Protein AF-A0A9D2JJC4-F1 (afdb_monomer)

pLDDT: mean 79.48, std 13.95, range [42.47, 94.31]

Mean predicted aligned error: 10.28 Å

Structure (mmCIF, N/CA/C/O backbone):
data_AF-A0A9D2JJC4-F1
#
_entry.id   AF-A0A9D2JJC4-F1
#
loop_
_atom_site.group_PDB
_atom_site.id
_atom_site.type_symbol
_atom_site.label_atom_id
_atom_site.label_alt_id
_atom_site.label_comp_id
_atom_site.label_asym_id
_atom_site.label_entity_id
_atom_site.label_seq_id
_atom_site.pdbx_PDB_ins_code
_atom_site.Cartn_x
_atom_site.Cartn_y
_atom_site.Cartn_z
_atom_site.occupancy
_atom_site.B_iso_or_equiv
_atom_site.auth_seq_id
_atom_site.auth_comp_id
_atom_site.auth_asym_id
_atom_site.auth_atom_id
_atom_site.pdbx_PDB_model_num
ATOM 1 N N . MET A 1 1 ? -24.556 28.261 25.057 1.00 42.47 1 MET A N 1
ATOM 2 C CA . MET A 1 1 ? -23.508 27.972 24.054 1.00 42.47 1 MET A CA 1
ATOM 3 C C . MET A 1 1 ? -23.096 26.521 24.269 1.00 42.47 1 MET A C 1
ATOM 5 O O . MET A 1 1 ? -22.475 26.232 25.282 1.00 42.47 1 MET A O 1
ATOM 9 N N . GLU A 1 2 ? -23.551 25.594 23.426 1.00 57.44 2 GLU A N 1
ATOM 10 C CA . GLU A 1 2 ? -23.227 24.166 23.570 1.00 57.44 2 GLU A CA 1
ATOM 11 C C . GLU A 1 2 ? -21.922 23.850 22.833 1.00 57.44 2 GLU A C 1
ATOM 13 O O . GLU A 1 2 ? -21.792 24.117 21.639 1.00 57.44 2 GLU A O 1
ATOM 18 N N . VAL A 1 3 ? -20.938 23.293 23.541 1.00 66.69 3 VAL A N 1
ATOM 19 C CA . VAL A 1 3 ? -19.674 22.854 22.939 1.00 66.69 3 VAL A CA 1
ATOM 20 C C . VAL A 1 3 ? -19.825 21.396 22.511 1.00 66.69 3 VAL A C 1
ATOM 22 O O . VAL A 1 3 ? -19.791 20.483 23.334 1.00 66.69 3 VAL A O 1
ATOM 25 N N . LEU A 1 4 ? -19.973 21.162 21.206 1.00 65.00 4 LEU A N 1
ATOM 26 C CA . LEU A 1 4 ? -19.903 19.827 20.608 1.00 65.00 4 LEU A CA 1
ATOM 27 C C . LEU A 1 4 ? -18.473 19.274 20.736 1.00 65.00 4 LEU A C 1
ATOM 29 O O . LEU A 1 4 ? -17.612 19.528 19.893 1.00 65.00 4 LEU A O 1
ATOM 33 N N . THR A 1 5 ? -18.204 18.482 21.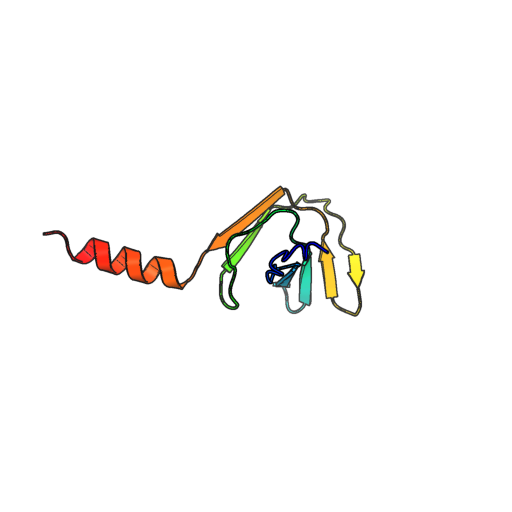774 1.00 67.19 5 THR A N 1
ATOM 34 C CA . THR A 1 5 ? -16.906 17.818 21.976 1.00 67.19 5 THR A CA 1
ATOM 35 C C . THR A 1 5 ? -16.778 16.576 21.084 1.00 67.19 5 THR A C 1
ATOM 37 O O . THR A 1 5 ? -16.848 15.426 21.523 1.00 67.19 5 THR A O 1
ATOM 40 N N . LYS A 1 6 ? -16.580 16.771 19.774 1.00 70.31 6 LYS A N 1
ATOM 41 C CA . LYS A 1 6 ? -16.237 15.650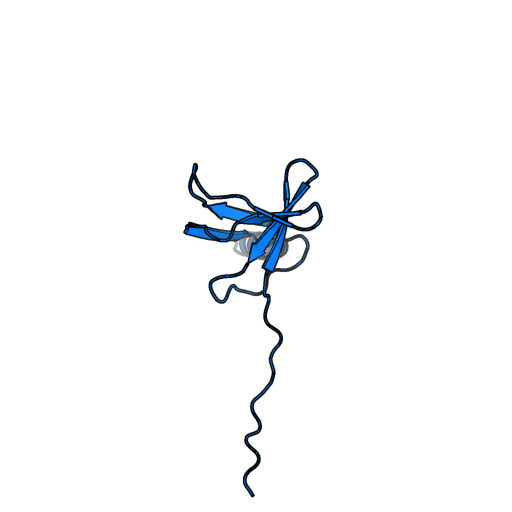 18.883 1.00 70.31 6 LYS A CA 1
ATOM 42 C C . LYS A 1 6 ? -14.811 15.172 19.177 1.00 70.31 6 LYS A C 1
ATOM 44 O O . LYS A 1 6 ? -13.845 15.903 18.988 1.00 70.31 6 LYS A O 1
ATOM 49 N N . ARG A 1 7 ? -14.664 13.915 19.613 1.00 72.31 7 ARG A N 1
ATOM 50 C CA . ARG A 1 7 ? -13.354 13.270 19.820 1.00 72.31 7 ARG A CA 1
ATOM 51 C C . ARG A 1 7 ? -12.595 13.145 18.493 1.00 72.31 7 ARG A C 1
ATOM 53 O O . ARG A 1 7 ? -13.010 12.383 17.620 1.00 72.31 7 ARG A O 1
ATOM 60 N N . VAL A 1 8 ? -11.450 13.816 18.375 1.00 74.88 8 VAL A N 1
ATOM 61 C CA . VAL A 1 8 ? -10.483 13.594 17.289 1.00 74.88 8 VAL A CA 1
ATOM 62 C C . VAL A 1 8 ? -9.752 12.275 17.555 1.00 74.88 8 VAL A C 1
ATOM 64 O O . VAL A 1 8 ? -9.198 12.073 18.632 1.00 74.88 8 VAL A O 1
ATOM 67 N N . ARG A 1 9 ? -9.776 11.345 16.594 1.00 69.31 9 ARG A N 1
ATOM 68 C CA . ARG A 1 9 ? -9.082 10.049 16.694 1.00 69.31 9 ARG A CA 1
ATOM 69 C C . ARG A 1 9 ? -8.088 9.900 15.546 1.00 69.31 9 ARG A C 1
ATOM 71 O O . ARG A 1 9 ? -8.432 10.182 14.399 1.00 69.31 9 ARG A O 1
ATOM 78 N N . LYS A 1 10 ? -6.880 9.412 15.841 1.00 74.12 10 LYS A N 1
ATOM 79 C CA . LYS A 1 10 ? -5.867 9.074 14.828 1.00 74.12 10 LYS A CA 1
ATOM 80 C C . LYS A 1 10 ? -6.400 7.943 13.933 1.00 74.12 10 LYS A C 1
ATOM 82 O O . LYS A 1 10 ? -6.955 6.966 14.435 1.00 74.12 10 LYS A O 1
ATOM 87 N N . LYS A 1 11 ? -6.258 8.084 12.611 1.00 78.81 11 LYS A N 1
ATOM 88 C CA . LYS A 1 11 ? -6.658 7.080 11.610 1.00 78.81 11 LYS A CA 1
ATOM 89 C C . LYS A 1 11 ? -5.500 6.853 10.644 1.00 78.81 11 LYS A C 1
ATOM 91 O O . LYS A 1 11 ? -4.916 7.822 10.168 1.00 78.81 11 LYS 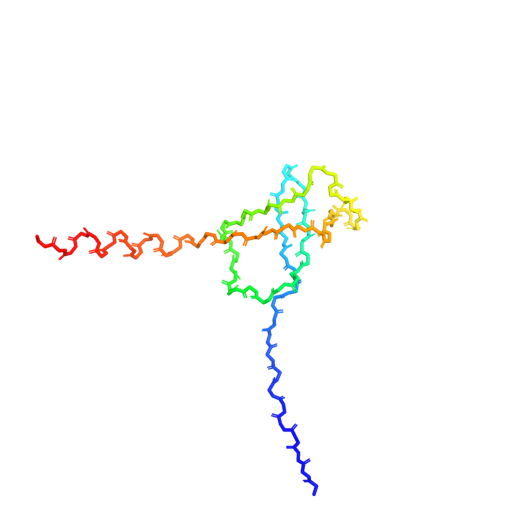A O 1
ATOM 96 N N . ILE A 1 12 ? -5.214 5.591 10.331 1.00 82.81 12 ILE A N 1
ATOM 97 C CA . ILE A 1 12 ? -4.265 5.220 9.275 1.00 82.81 12 ILE A CA 1
ATOM 98 C C . ILE A 1 12 ? -4.830 5.684 7.924 1.00 82.81 12 ILE A C 1
ATOM 100 O O . ILE A 1 12 ? -6.001 5.443 7.618 1.00 82.81 12 ILE A O 1
ATOM 104 N N . LYS A 1 13 ? -4.013 6.401 7.148 1.00 86.88 13 LYS A N 1
ATOM 105 C CA . LYS A 1 13 ? -4.401 6.990 5.855 1.00 86.88 13 LYS A CA 1
ATOM 106 C C . LYS A 1 13 ? -3.864 6.205 4.665 1.00 86.88 13 LYS A C 1
ATOM 108 O O . LYS A 1 13 ? -4.566 6.080 3.668 1.00 86.88 13 LYS A O 1
ATOM 113 N N . SER A 1 14 ? -2.663 5.661 4.787 1.00 89.38 14 SER A N 1
ATOM 114 C CA . SER A 1 14 ? -2.006 4.861 3.761 1.00 89.38 14 SER A CA 1
ATOM 115 C C . SER A 1 14 ? -1.038 3.880 4.408 1.00 89.38 14 SER A C 1
ATOM 117 O O . SER A 1 14 ? -0.564 4.132 5.516 1.00 89.38 14 SER A O 1
ATOM 119 N N . ILE A 1 15 ? -0.748 2.794 3.703 1.00 89.50 15 ILE A N 1
ATOM 120 C CA . ILE A 1 15 ? 0.354 1.876 4.003 1.00 89.50 15 ILE A CA 1
ATOM 121 C C . ILE A 1 15 ? 1.452 2.137 2.976 1.00 89.50 15 ILE A C 1
ATOM 123 O O . ILE A 1 15 ? 1.145 2.439 1.823 1.00 89.50 15 ILE A O 1
ATOM 127 N N . ILE A 1 16 ? 2.709 2.033 3.397 1.00 91.25 16 ILE A N 1
ATOM 128 C CA . ILE A 1 16 ? 3.862 2.016 2.499 1.00 91.25 16 ILE A CA 1
ATOM 129 C C . ILE A 1 16 ? 4.443 0.607 2.561 1.00 91.25 16 ILE A C 1
ATOM 131 O O . ILE A 1 16 ? 4.717 0.098 3.645 1.00 91.25 16 ILE A O 1
ATOM 135 N N . LEU A 1 17 ? 4.571 -0.023 1.401 1.00 89.38 17 LEU A N 1
ATOM 136 C CA . LEU A 1 17 ? 5.168 -1.335 1.214 1.00 89.38 17 LEU A CA 1
ATOM 137 C C . LEU A 1 17 ? 6.486 -1.163 0.475 1.00 89.38 17 LEU A C 1
ATOM 139 O O . LEU A 1 17 ? 6.570 -0.356 -0.447 1.00 89.38 17 LEU A O 1
ATOM 143 N N . MET A 1 18 ? 7.492 -1.942 0.850 1.00 89.44 18 MET A N 1
ATOM 144 C CA . MET A 1 18 ? 8.713 -2.052 0.065 1.00 89.44 18 MET A CA 1
ATOM 145 C C . MET A 1 18 ? 8.583 -3.263 -0.854 1.00 89.44 18 MET A C 1
ATOM 147 O O . MET A 1 18 ? 8.418 -4.384 -0.375 1.00 89.44 18 MET A O 1
ATOM 151 N N . VAL A 1 19 ? 8.625 -3.032 -2.162 1.00 83.56 19 VAL A N 1
ATOM 152 C CA . VAL A 1 19 ? 8.521 -4.070 -3.195 1.00 83.56 19 VAL A CA 1
ATOM 153 C C . VAL A 1 19 ? 9.665 -3.851 -4.173 1.00 83.56 19 VAL A C 1
ATOM 155 O O . VAL A 1 19 ? 9.816 -2.752 -4.699 1.00 83.56 19 VAL A O 1
ATOM 158 N N . ASP A 1 20 ? 10.511 -4.863 -4.361 1.00 86.31 20 ASP A N 1
ATOM 159 C CA . ASP A 1 20 ? 11.673 -4.816 -5.262 1.00 86.31 20 ASP A CA 1
ATOM 160 C C . ASP A 1 20 ? 12.572 -3.577 -5.063 1.00 86.31 20 ASP A C 1
ATOM 162 O O . ASP A 1 20 ? 13.052 -2.957 -6.012 1.00 86.31 20 ASP A O 1
ATOM 166 N N . GLY A 1 21 ? 12.770 -3.174 -3.802 1.00 86.75 21 GLY A N 1
ATOM 167 C CA . GLY A 1 21 ? 13.588 -2.010 -3.434 1.00 86.75 21 GLY A CA 1
ATOM 168 C C . GLY A 1 21 ? 12.931 -0.647 -3.684 1.00 86.75 21 GLY A C 1
ATOM 169 O O . GLY A 1 21 ? 13.576 0.383 -3.499 1.00 86.75 21 GLY A O 1
ATOM 170 N N . LYS A 1 22 ? 11.655 -0.620 -4.079 1.00 88.50 22 LYS A N 1
ATOM 171 C CA . LYS A 1 22 ? 10.867 0.595 -4.312 1.00 88.50 22 LYS A CA 1
ATOM 172 C C . LYS A 1 22 ? 9.745 0.721 -3.288 1.00 88.50 22 LYS A C 1
ATOM 174 O O . LYS A 1 22 ? 9.183 -0.271 -2.825 1.00 88.50 22 LYS A O 1
ATOM 179 N N . ASN A 1 23 ? 9.397 1.960 -2.956 1.00 92.31 23 ASN A N 1
ATOM 180 C CA . ASN A 1 23 ? 8.281 2.249 -2.063 1.00 92.31 23 ASN A CA 1
ATOM 181 C C . ASN A 1 23 ? 6.972 2.288 -2.854 1.00 92.31 23 ASN A C 1
ATOM 183 O O . ASN A 1 23 ? 6.846 3.031 -3.825 1.00 92.31 23 ASN A O 1
ATOM 187 N N . LEU A 1 24 ? 5.987 1.521 -2.400 1.00 91.75 24 LEU A N 1
ATOM 188 C CA . LEU A 1 24 ? 4.629 1.489 -2.920 1.00 91.75 24 LEU A CA 1
ATOM 189 C C . LEU A 1 24 ? 3.657 1.964 -1.839 1.00 91.75 24 LEU A C 1
ATOM 191 O O . LEU A 1 24 ? 3.491 1.335 -0.796 1.00 91.75 24 LEU A O 1
ATOM 195 N N . LYS A 1 25 ? 2.974 3.070 -2.098 1.00 93.25 25 LYS A N 1
ATOM 196 C CA . LYS A 1 25 ? 1.979 3.675 -1.223 1.00 93.25 25 LYS A CA 1
ATOM 197 C C . LYS A 1 25 ? 0.575 3.248 -1.639 1.00 93.25 25 LYS A C 1
ATOM 199 O O . LYS A 1 25 ? 0.146 3.422 -2.777 1.00 93.25 25 LYS A O 1
ATOM 204 N N . LEU A 1 26 ? -0.170 2.741 -0.665 1.00 91.88 26 LEU A N 1
ATOM 205 C CA . LEU A 1 26 ? -1.543 2.274 -0.815 1.00 91.88 26 LEU A CA 1
ATOM 206 C C . LEU A 1 26 ? -2.461 3.070 0.111 1.00 91.88 26 LEU A C 1
ATOM 208 O O . LEU A 1 26 ? -2.423 2.879 1.333 1.00 91.88 26 LEU A O 1
ATOM 212 N N . PRO A 1 27 ? -3.287 3.980 -0.428 1.00 90.38 27 PRO A N 1
ATOM 213 C CA . PRO A 1 27 ? -4.301 4.673 0.348 1.00 90.38 27 PRO A CA 1
ATOM 214 C C . PRO A 1 27 ? -5.320 3.687 0.920 1.00 90.38 27 PRO A C 1
ATOM 216 O O . PRO A 1 27 ? -5.874 2.845 0.219 1.00 90.38 27 PRO A O 1
ATOM 219 N N . ILE A 1 28 ? -5.614 3.821 2.207 1.00 86.88 28 ILE A N 1
ATOM 220 C CA . ILE A 1 28 ? -6.577 2.965 2.887 1.00 86.88 28 ILE A CA 1
ATOM 221 C C . ILE A 1 28 ? -8.003 3.379 2.508 1.00 86.88 28 ILE A C 1
ATOM 223 O O . ILE A 1 28 ? -8.501 4.414 2.963 1.00 86.88 28 ILE A O 1
ATOM 227 N N . GLN A 1 29 ? -8.687 2.543 1.721 1.00 80.12 29 GLN A N 1
ATOM 228 C CA . GLN A 1 29 ? -10.060 2.817 1.280 1.00 80.12 29 GLN A CA 1
ATOM 229 C C . GLN A 1 29 ? -11.104 2.587 2.388 1.00 80.12 29 GLN A C 1
ATOM 231 O O . GLN A 1 29 ? -12.051 3.359 2.541 1.00 80.12 29 GLN A O 1
ATOM 236 N N . LYS A 1 30 ? -10.932 1.539 3.205 1.00 75.31 30 LYS A N 1
ATOM 237 C CA . LYS A 1 30 ? -11.859 1.155 4.289 1.00 75.31 30 LYS A CA 1
ATOM 238 C C . LYS A 1 30 ? -11.161 1.166 5.639 1.00 75.31 30 LYS A C 1
ATOM 240 O O . LYS A 1 30 ? -9.945 1.105 5.720 1.00 75.31 30 LYS A O 1
ATOM 245 N N . ARG A 1 31 ? -11.915 1.266 6.735 1.00 70.38 31 ARG A N 1
ATOM 246 C CA . ARG A 1 31 ? -11.330 1.238 8.083 1.00 70.38 31 ARG A CA 1
ATOM 247 C C . ARG A 1 31 ? -10.709 -0.140 8.340 1.00 70.38 31 ARG A C 1
ATOM 249 O O . ARG A 1 31 ? -11.431 -1.085 8.623 1.00 70.38 31 ARG A O 1
ATOM 256 N N . VAL A 1 32 ? -9.390 -0.239 8.228 1.00 71.56 32 VAL A N 1
ATOM 257 C CA . VAL A 1 32 ? -8.631 -1.439 8.601 1.00 71.56 32 VAL A CA 1
ATOM 258 C C . VAL A 1 32 ? -8.385 -1.467 10.104 1.00 71.56 32 VAL A C 1
ATOM 260 O O . VAL A 1 32 ? -8.356 -0.418 10.760 1.00 71.56 32 VAL A O 1
ATOM 263 N N . GLN A 1 33 ? -8.230 -2.680 10.643 1.00 68.19 33 GLN A N 1
ATOM 264 C CA . GLN A 1 33 ? -7.692 -2.883 11.988 1.00 68.19 33 GLN A CA 1
ATOM 265 C C . GLN A 1 33 ? -6.312 -2.224 12.109 1.00 68.19 33 GLN A C 1
ATOM 267 O O . GLN A 1 33 ? -5.678 -1.898 11.109 1.00 68.19 33 GLN A O 1
ATOM 272 N N . THR A 1 34 ? -5.860 -1.991 13.338 1.00 75.00 34 THR A N 1
ATOM 273 C CA . THR A 1 34 ? -4.545 -1.404 13.606 1.00 75.00 34 THR A CA 1
ATOM 274 C C . THR A 1 34 ? -3.449 -2.254 12.960 1.00 75.00 34 THR A C 1
ATOM 276 O O . THR A 1 34 ? -3.189 -3.356 13.430 1.00 75.00 34 THR A O 1
ATOM 279 N N . ILE A 1 35 ? -2.842 -1.725 11.897 1.00 81.31 35 ILE A N 1
ATOM 280 C CA . ILE A 1 35 ? -1.627 -2.245 11.261 1.00 81.31 35 ILE A CA 1
ATOM 281 C C . ILE A 1 35 ? -0.447 -1.588 11.964 1.00 81.31 35 ILE A C 1
ATOM 283 O O . ILE A 1 35 ? -0.490 -0.380 12.237 1.00 81.31 35 ILE A O 1
ATOM 287 N N . LYS A 1 36 ? 0.578 -2.370 12.274 1.00 83.00 36 LYS A N 1
ATOM 288 C CA . LYS A 1 36 ? 1.840 -1.894 12.833 1.00 83.00 36 LYS A CA 1
ATOM 289 C C . LYS A 1 36 ? 2.974 -2.147 11.847 1.00 83.00 36 LYS A C 1
ATOM 291 O O . LYS A 1 36 ? 2.886 -3.007 10.977 1.00 83.00 36 LYS A O 1
ATOM 296 N N . GLU A 1 37 ? 4.038 -1.368 11.984 1.00 83.88 37 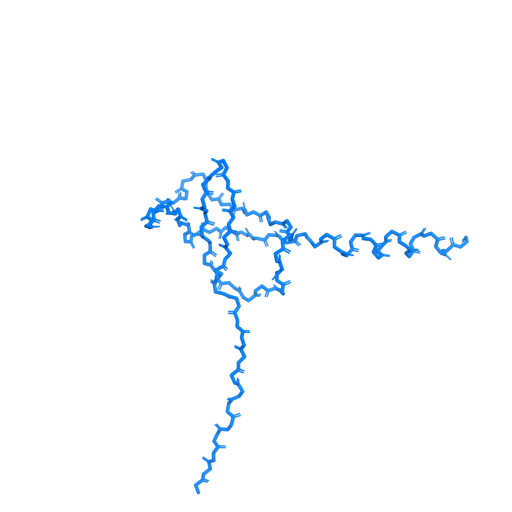GLU A N 1
ATOM 297 C CA . GLU A 1 37 ? 5.289 -1.644 11.281 1.00 83.88 37 GLU A CA 1
ATOM 298 C C . GLU A 1 37 ? 5.779 -3.048 11.656 1.00 83.88 37 GLU A C 1
ATOM 300 O O . GLU A 1 37 ? 5.714 -3.436 12.824 1.00 83.88 37 GLU A O 1
ATOM 305 N N . GLY A 1 38 ? 6.211 -3.812 10.653 1.00 84.56 38 GLY A N 1
ATOM 306 C CA . GLY A 1 38 ? 6.565 -5.226 10.796 1.00 84.56 38 GLY A CA 1
ATOM 307 C C . GLY A 1 38 ? 5.424 -6.207 10.509 1.00 84.56 38 GLY A C 1
ATOM 308 O O . GLY A 1 38 ? 5.706 -7.371 10.260 1.00 84.56 38 GLY A O 1
ATOM 309 N N . ASP A 1 39 ? 4.158 -5.771 10.468 1.00 86.12 39 ASP A N 1
ATOM 310 C CA . ASP A 1 39 ? 3.070 -6.654 10.030 1.00 86.12 39 ASP A CA 1
ATOM 311 C C . ASP A 1 39 ? 3.211 -6.984 8.535 1.00 86.12 39 ASP A C 1
ATOM 313 O O . ASP A 1 39 ? 3.502 -6.118 7.704 1.00 86.12 39 ASP A O 1
ATOM 317 N N . THR A 1 40 ? 2.927 -8.235 8.173 1.00 87.25 40 THR A N 1
ATOM 318 C CA . THR A 1 40 ? 2.908 -8.655 6.769 1.00 87.25 40 THR A CA 1
ATOM 319 C C . THR A 1 40 ? 1.569 -8.286 6.143 1.00 87.25 40 THR A C 1
ATOM 321 O O . THR A 1 40 ? 0.506 -8.664 6.641 1.00 87.25 40 THR A O 1
ATOM 324 N N . VAL A 1 41 ? 1.601 -7.578 5.015 1.00 86.62 41 VAL A N 1
ATOM 325 C CA . VAL A 1 41 ? 0.399 -7.152 4.289 1.00 86.62 41 VAL A CA 1
ATOM 326 C C . VAL A 1 41 ? 0.366 -7.815 2.916 1.00 86.62 41 VAL A C 1
ATOM 328 O O . VAL A 1 41 ? 1.316 -7.707 2.149 1.00 86.62 41 VAL A O 1
ATOM 331 N N . THR A 1 42 ? -0.744 -8.476 2.591 1.00 89.62 42 THR A N 1
ATOM 332 C CA . THR A 1 42 ? -1.013 -9.028 1.255 1.00 89.62 42 THR A CA 1
ATOM 333 C C . THR A 1 42 ? -2.100 -8.204 0.580 1.00 89.62 42 THR A C 1
ATOM 335 O O . THR A 1 42 ? -3.162 -7.966 1.159 1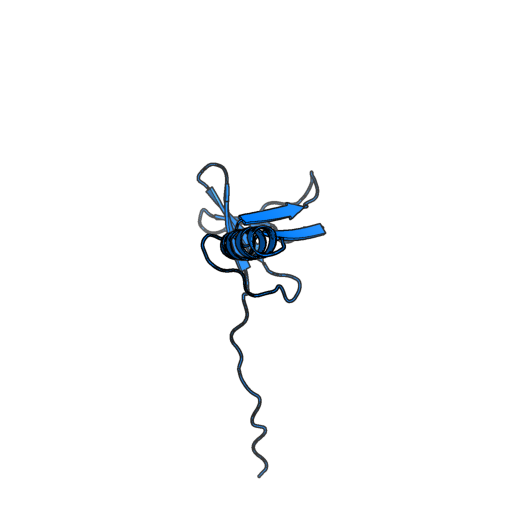.00 89.62 42 THR A O 1
ATOM 338 N N . VAL A 1 43 ? -1.834 -7.746 -0.641 1.00 89.69 43 VAL A N 1
ATOM 339 C CA . VAL A 1 43 ? -2.724 -6.851 -1.388 1.00 89.69 43 VAL A CA 1
ATOM 340 C C . VAL A 1 43 ? -3.154 -7.544 -2.666 1.00 89.69 43 VAL A C 1
ATOM 342 O O . VAL A 1 43 ? -2.322 -7.944 -3.473 1.00 89.69 43 VAL A O 1
ATOM 345 N N . TYR A 1 44 ? -4.464 -7.662 -2.849 1.00 91.69 44 TYR A N 1
ATOM 346 C CA . TYR A 1 44 ? -5.062 -8.265 -4.032 1.00 91.69 44 TYR A CA 1
ATOM 347 C C . TYR A 1 44 ? -5.500 -7.142 -4.963 1.00 91.69 44 TYR A C 1
ATOM 349 O O . TYR A 1 44 ? -6.389 -6.363 -4.616 1.00 91.69 44 TYR A O 1
ATOM 357 N N . LEU A 1 45 ? -4.874 -7.039 -6.129 1.00 92.56 45 LEU A N 1
ATOM 358 C CA . LEU A 1 45 ? -5.085 -5.972 -7.108 1.00 92.56 45 LEU A CA 1
ATOM 359 C C . LEU A 1 45 ? -5.309 -6.550 -8.510 1.00 92.56 45 LEU A C 1
ATOM 361 O O . LEU A 1 45 ? -5.052 -7.725 -8.749 1.00 92.56 45 LEU A O 1
ATOM 365 N N . SER A 1 46 ? -5.846 -5.730 -9.413 1.00 94.31 46 SER A N 1
ATOM 366 C CA . SER A 1 46 ? -6.029 -6.103 -10.821 1.00 94.31 46 SER A CA 1
ATOM 367 C C . SER A 1 46 ? -4.683 -6.163 -11.531 1.00 94.31 46 SER A C 1
ATOM 369 O O . SER A 1 46 ? -3.850 -5.292 -11.304 1.00 94.31 46 SER A O 1
ATOM 371 N N . GLU A 1 47 ? -4.502 -7.099 -12.461 1.00 92.12 47 GLU A N 1
ATOM 372 C CA . GLU A 1 47 ? -3.323 -7.131 -13.342 1.00 92.12 47 GLU A CA 1
ATOM 373 C C . GLU A 1 47 ? -3.119 -5.803 -14.087 1.00 92.12 47 GLU A C 1
ATOM 375 O O . GLU A 1 47 ? -1.994 -5.368 -14.300 1.00 92.12 47 GLU A O 1
ATOM 380 N N . ASN A 1 48 ? -4.222 -5.120 -14.406 1.00 93.31 48 ASN A N 1
ATOM 381 C CA . ASN A 1 48 ? -4.230 -3.832 -15.096 1.00 93.31 48 ASN A CA 1
ATOM 382 C C . ASN A 1 48 ? -4.434 -2.651 -14.130 1.00 93.31 48 ASN A C 1
ATOM 384 O O . ASN A 1 48 ? -4.952 -1.605 -14.528 1.00 93.31 48 ASN A O 1
ATOM 388 N N . ALA A 1 49 ? -4.120 -2.817 -12.840 1.00 92.12 49 ALA A N 1
ATOM 389 C CA . ALA A 1 49 ? -4.232 -1.730 -11.875 1.00 92.12 49 ALA A CA 1
ATOM 390 C C . ALA A 1 49 ? -3.272 -0.589 -12.264 1.00 92.12 49 ALA A C 1
ATOM 392 O O . ALA A 1 49 ? -2.072 -0.829 -12.412 1.00 92.12 49 ALA A O 1
ATOM 393 N N . PRO A 1 50 ? -3.764 0.653 -12.422 1.00 93.62 50 PRO A N 1
ATOM 394 C CA . PRO A 1 50 ? -2.902 1.766 -12.777 1.00 93.62 50 PRO A CA 1
ATOM 395 C C . PRO A 1 50 ? -1.951 2.082 -11.621 1.00 93.62 50 PRO A C 1
ATOM 397 O O . PRO A 1 50 ? -2.371 2.224 -10.467 1.00 93.62 50 PRO A O 1
ATOM 400 N N . VAL A 1 51 ? -0.673 2.218 -11.962 1.00 93.31 51 VAL A N 1
ATOM 401 C CA . VAL A 1 51 ? 0.394 2.616 -11.046 1.00 93.31 51 VAL A CA 1
ATOM 402 C C . VAL A 1 51 ? 0.815 4.034 -11.401 1.00 93.31 51 VAL A C 1
ATOM 404 O O . VAL A 1 51 ? 1.123 4.327 -12.555 1.00 93.31 51 VAL A O 1
ATOM 407 N N . TYR A 1 52 ? 0.822 4.909 -10.406 1.00 94.06 52 TYR A N 1
ATOM 408 C CA . TYR A 1 52 ? 1.242 6.299 -10.543 1.00 94.06 52 TYR A CA 1
ATOM 409 C C . TYR A 1 52 ? 2.589 6.488 -9.857 1.00 94.06 52 TYR A C 1
ATOM 411 O O . TYR A 1 52 ? 2.867 5.816 -8.867 1.00 94.06 52 TYR A O 1
ATOM 419 N N . GLU A 1 53 ? 3.410 7.401 -10.356 1.00 92.25 53 GLU A N 1
ATOM 420 C CA . GLU A 1 53 ? 4.657 7.804 -9.707 1.00 92.25 53 GLU A CA 1
ATOM 421 C C . GLU A 1 53 ? 4.453 9.151 -9.003 1.00 92.25 53 GLU A C 1
ATOM 423 O O . GLU A 1 53 ? 3.840 10.062 -9.561 1.00 92.25 53 GLU A O 1
ATOM 428 N N . ASP A 1 54 ? 4.932 9.256 -7.767 1.00 87.69 54 ASP A N 1
ATOM 429 C CA . ASP A 1 54 ? 4.851 10.435 -6.907 1.00 87.69 54 ASP A CA 1
ATOM 430 C C . ASP A 1 54 ? 6.130 10.507 -6.066 1.00 87.69 54 ASP A C 1
ATOM 432 O O . ASP A 1 54 ? 6.346 9.671 -5.187 1.00 87.69 54 ASP A O 1
ATOM 436 N N . ASP A 1 55 ? 6.995 11.478 -6.368 1.00 87.19 55 ASP A N 1
ATOM 437 C CA . ASP A 1 55 ? 8.222 11.770 -5.608 1.00 87.19 55 ASP A CA 1
ATOM 438 C C . ASP A 1 55 ? 9.109 10.528 -5.349 1.00 87.19 55 ASP A C 1
ATOM 440 O O . ASP A 1 55 ? 9.491 10.209 -4.222 1.00 87.19 55 ASP A O 1
ATOM 444 N N . GLY A 1 56 ? 9.371 9.743 -6.403 1.00 85.00 56 GLY A N 1
ATOM 445 C CA . GLY A 1 56 ? 10.183 8.519 -6.329 1.00 85.00 56 GLY A CA 1
ATOM 446 C C . GLY A 1 56 ? 9.503 7.328 -5.639 1.00 85.00 56 GLY A C 1
ATOM 447 O O . GLY A 1 56 ? 10.117 6.271 -5.477 1.00 85.00 56 GLY A O 1
ATOM 448 N N . SER A 1 57 ? 8.235 7.473 -5.250 1.00 88.12 57 SER A N 1
ATOM 449 C CA . SER A 1 57 ? 7.379 6.392 -4.764 1.00 88.12 57 SER A CA 1
ATOM 450 C C . SER A 1 57 ? 6.298 6.061 -5.786 1.00 88.12 57 SER A C 1
ATOM 452 O O . SER A 1 57 ? 5.859 6.905 -6.560 1.00 88.12 57 SER A O 1
ATOM 454 N N . TYR A 1 58 ? 5.821 4.824 -5.763 1.00 93.31 58 TYR A N 1
ATOM 455 C CA . TYR A 1 58 ? 4.681 4.405 -6.567 1.00 93.31 58 TYR A CA 1
ATOM 456 C C . TYR A 1 58 ? 3.400 4.467 -5.742 1.00 93.31 58 TYR A C 1
ATOM 458 O O . TYR A 1 58 ? 3.418 4.215 -4.539 1.00 93.31 58 TYR A O 1
ATOM 466 N N . ILE A 1 59 ? 2.273 4.781 -6.372 1.00 93.94 59 ILE A N 1
ATOM 467 C CA . ILE A 1 59 ? 0.954 4.825 -5.741 1.00 93.94 59 I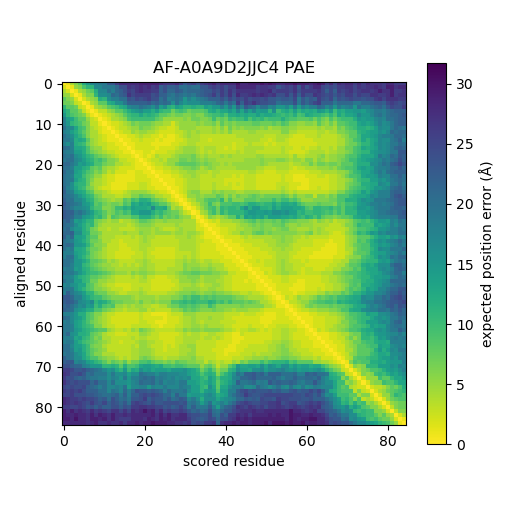LE A CA 1
ATOM 468 C C . ILE A 1 59 ? -0.019 3.975 -6.550 1.00 93.94 59 ILE A C 1
ATOM 470 O O . ILE A 1 59 ? -0.152 4.149 -7.759 1.00 93.94 59 ILE A O 1
ATOM 474 N N . ILE A 1 60 ? -0.756 3.102 -5.862 1.00 93.75 60 ILE A N 1
ATOM 475 C CA . ILE A 1 60 ? -1.911 2.393 -6.425 1.00 93.75 60 ILE A CA 1
ATOM 476 C C . ILE A 1 60 ? -3.153 2.812 -5.642 1.00 93.75 60 ILE A C 1
ATOM 478 O O . ILE A 1 60 ? -3.228 2.643 -4.425 1.00 93.75 60 ILE A O 1
ATOM 482 N N . TYR A 1 61 ? -4.148 3.361 -6.338 1.00 90.38 61 TYR A N 1
ATOM 483 C CA . TYR A 1 61 ? -5.399 3.797 -5.709 1.00 90.38 61 TYR A CA 1
ATOM 484 C C . TYR A 1 61 ? -6.434 2.679 -5.584 1.00 90.38 61 TYR A C 1
ATOM 486 O O . TYR A 1 61 ? -7.304 2.757 -4.714 1.00 90.38 61 TYR A O 1
ATOM 494 N N . SER A 1 62 ? -6.360 1.650 -6.432 1.00 89.56 62 SER A N 1
ATOM 495 C CA . SER A 1 62 ? -7.361 0.590 -6.531 1.00 89.56 62 SER A CA 1
ATOM 496 C C . SER A 1 62 ? -6.780 -0.790 -6.228 1.00 89.56 62 SER A C 1
ATOM 498 O O . SER A 1 62 ? -5.824 -1.249 -6.841 1.00 89.56 62 SER A O 1
ATOM 500 N N . TYR A 1 63 ? -7.409 -1.475 -5.279 1.00 91.69 63 TYR A N 1
ATOM 501 C CA . TYR A 1 63 ? -7.163 -2.873 -4.953 1.00 91.69 63 TYR A CA 1
ATOM 502 C C . TYR A 1 63 ? -8.493 -3.509 -4.528 1.00 91.69 63 TYR A C 1
ATOM 504 O O . TYR A 1 63 ? -9.395 -2.819 -4.046 1.00 91.69 63 TYR A O 1
ATOM 512 N N . TYR A 1 64 ? -8.637 -4.814 -4.726 1.00 90.81 64 TYR A N 1
ATOM 513 C CA . TYR A 1 64 ? -9.840 -5.565 -4.374 1.00 90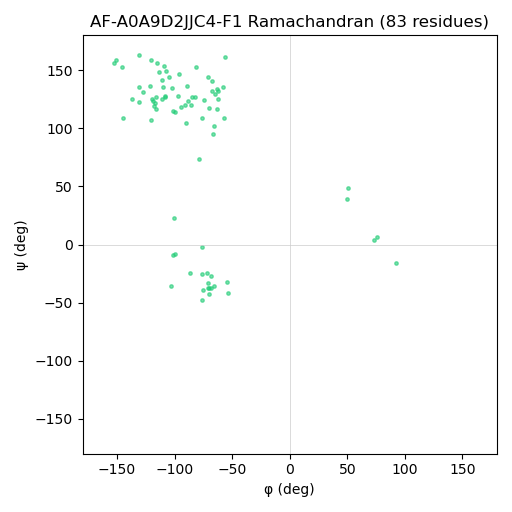.81 64 TYR A CA 1
ATOM 514 C C . TYR A 1 64 ? -9.927 -5.819 -2.872 1.00 90.81 64 TYR A C 1
ATOM 516 O O . TYR A 1 64 ? -10.970 -5.605 -2.251 1.00 90.81 64 TYR A O 1
ATOM 524 N N . ALA A 1 65 ? -8.823 -6.277 -2.286 1.00 89.38 65 ALA A N 1
ATOM 525 C CA . ALA A 1 65 ? -8.760 -6.665 -0.888 1.00 89.38 65 ALA A CA 1
ATOM 526 C C . ALA A 1 65 ? -7.358 -6.458 -0.314 1.00 89.38 65 ALA A C 1
ATOM 528 O O . ALA A 1 65 ? -6.366 -6.396 -1.040 1.00 89.38 65 ALA A O 1
ATOM 529 N N . LEU A 1 66 ? -7.302 -6.357 1.011 1.00 88.12 66 LEU A N 1
ATOM 530 C CA . LEU A 1 66 ? -6.068 -6.254 1.771 1.00 88.12 66 LEU A CA 1
ATOM 531 C C . LEU A 1 66 ? -6.177 -7.159 2.997 1.00 88.12 66 LEU A C 1
ATOM 533 O O . LEU A 1 66 ? -7.123 -7.036 3.778 1.00 88.12 66 LEU A O 1
ATOM 537 N N . GLU A 1 67 ? -5.211 -8.054 3.150 1.00 87.56 67 GLU A N 1
ATOM 538 C CA . GLU A 1 67 ? -5.066 -8.972 4.278 1.00 87.56 67 GLU A CA 1
ATOM 539 C C . GLU A 1 67 ? -3.858 -8.538 5.112 1.00 87.56 67 GLU A C 1
ATOM 541 O O . GLU A 1 67 ? -2.803 -8.216 4.568 1.00 87.56 67 GLU A O 1
ATOM 546 N N . VAL A 1 68 ? -4.017 -8.517 6.436 1.00 86.06 68 VAL A N 1
ATOM 547 C CA . VAL A 1 68 ? -2.946 -8.171 7.379 1.00 86.06 68 VAL A CA 1
ATOM 548 C C . VAL A 1 68 ? -2.687 -9.384 8.252 1.00 86.06 68 VAL A C 1
ATOM 550 O O . VAL A 1 68 ? -3.580 -9.827 8.976 1.00 86.06 68 VAL A O 1
ATOM 553 N N . ARG A 1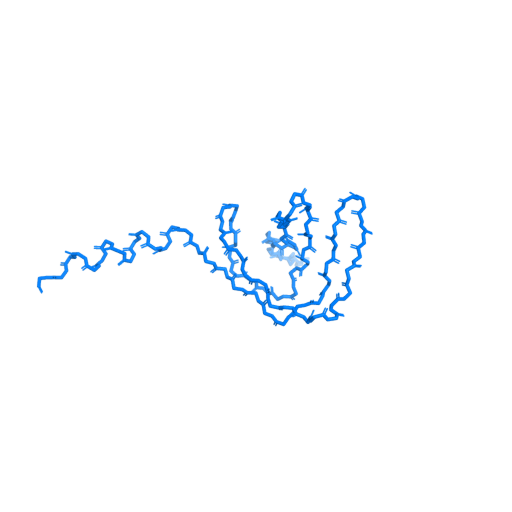 69 ? -1.463 -9.899 8.202 1.00 85.31 69 ARG A N 1
ATOM 554 C CA . ARG A 1 69 ? -0.977 -10.953 9.084 1.00 85.31 69 ARG A CA 1
ATOM 555 C C . ARG A 1 69 ? -0.110 -10.318 10.155 1.00 85.31 69 ARG A C 1
ATOM 557 O O . ARG A 1 69 ? 0.938 -9.748 9.861 1.00 85.31 69 ARG A O 1
ATOM 564 N N . LYS A 1 70 ? -0.582 -10.407 11.396 1.00 83.44 70 LYS A N 1
ATOM 565 C CA . LYS A 1 70 ? 0.131 -9.889 12.561 1.00 83.44 70 LYS A CA 1
ATOM 566 C C . LYS A 1 70 ? 1.115 -10.943 13.045 1.00 83.44 70 LYS A C 1
ATOM 568 O O . LYS A 1 70 ? 0.691 -12.029 13.442 1.00 83.44 70 LYS A O 1
ATOM 573 N N . GLU A 1 71 ? 2.396 -10.601 13.064 1.00 69.56 71 GLU A N 1
ATOM 574 C CA . GLU A 1 71 ? 3.481 -11.479 13.528 1.00 69.56 71 GLU A CA 1
ATOM 575 C C . GLU A 1 71 ? 3.198 -12.006 14.955 1.00 69.56 71 GLU A C 1
ATOM 577 O O . GLU A 1 71 ? 3.312 -13.195 15.247 1.00 69.56 71 GLU A O 1
ATOM 582 N N . TYR A 1 72 ? 2.703 -11.126 15.834 1.00 64.12 72 TYR A N 1
ATOM 583 C CA . TYR A 1 72 ? 2.516 -11.414 17.259 1.00 64.12 72 TYR A CA 1
ATOM 584 C C . TYR A 1 72 ? 1.305 -12.297 17.597 1.00 64.12 72 TYR A C 1
ATOM 586 O O . TYR A 1 72 ? 1.319 -12.970 18.623 1.00 64.12 72 TYR A O 1
ATOM 594 N N . GLU A 1 73 ? 0.246 -12.332 16.778 1.00 59.22 73 GLU A N 1
ATOM 595 C CA . GLU A 1 73 ? -0.927 -13.181 17.080 1.00 59.22 73 GLU A CA 1
ATOM 596 C C . GLU A 1 73 ? -0.617 -14.677 16.892 1.00 59.22 73 GLU A C 1
ATOM 598 O O . GLU A 1 73 ? -1.219 -15.531 17.548 1.00 59.22 73 GLU A O 1
ATOM 603 N N . HIS A 1 74 ? 0.375 -15.002 16.057 1.00 53.81 74 HIS A N 1
ATOM 604 C CA . HIS A 1 74 ? 0.799 -16.378 15.819 1.00 53.81 74 HIS A CA 1
ATOM 6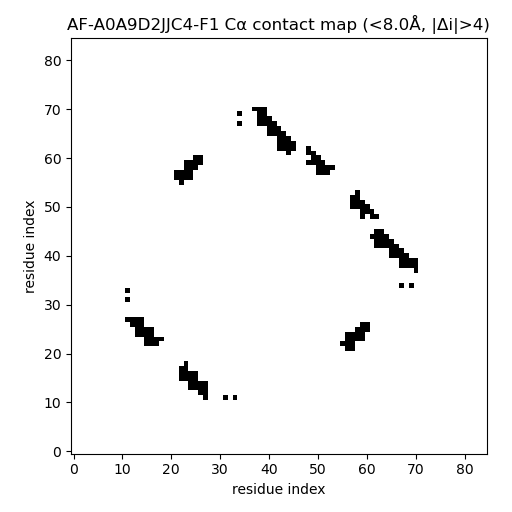05 C C . HIS A 1 74 ? 1.525 -16.985 17.034 1.00 53.81 74 HIS A C 1
ATOM 607 O O . HIS A 1 74 ? 1.370 -18.175 17.321 1.00 53.81 74 HIS A O 1
ATOM 613 N N . GLU A 1 75 ? 2.267 -16.171 17.793 1.00 55.50 75 GLU A N 1
ATOM 614 C CA . GLU A 1 75 ? 2.974 -16.622 18.997 1.00 55.50 75 GLU A CA 1
ATOM 615 C C . GLU A 1 75 ? 2.025 -16.969 20.152 1.00 55.50 75 GLU A C 1
ATOM 617 O O . GLU A 1 75 ? 2.252 -17.959 20.849 1.00 55.50 75 GLU A O 1
ATOM 622 N N . TYR A 1 76 ? 0.935 -16.218 20.336 1.00 55.78 76 TYR A N 1
ATOM 623 C CA . TYR A 1 76 ? -0.054 -16.511 21.383 1.00 55.78 76 TYR A CA 1
ATOM 624 C C . TYR A 1 76 ? -0.862 -17.776 21.077 1.00 55.78 76 TYR A C 1
ATOM 626 O O . TYR A 1 76 ? -1.006 -18.639 21.942 1.00 55.78 76 TYR A O 1
ATOM 634 N N . ARG A 1 77 ? -1.295 -17.952 19.826 1.00 56.78 77 ARG A N 1
ATOM 635 C CA . ARG A 1 77 ? -2.078 -19.126 19.413 1.00 56.78 77 ARG A CA 1
ATOM 636 C C . ARG A 1 77 ? -1.269 -20.428 19.444 1.00 56.78 77 ARG A C 1
ATOM 638 O O . ARG A 1 77 ? -1.828 -21.495 19.682 1.00 56.78 77 ARG A O 1
ATOM 645 N N . LYS A 1 78 ? 0.058 -20.353 19.273 1.00 55.00 78 LYS A N 1
ATOM 646 C CA . LYS A 1 78 ? 0.965 -21.490 19.514 1.00 55.00 78 LYS A CA 1
ATOM 647 C C . LYS A 1 78 ? 1.057 -21.866 20.993 1.00 55.00 78 LYS A C 1
ATOM 649 O O . LYS A 1 78 ? 1.137 -23.050 21.288 1.00 55.00 78 LYS A O 1
ATOM 654 N N . ARG A 1 79 ? 1.046 -20.891 21.909 1.00 52.34 79 ARG A N 1
ATOM 655 C CA . ARG A 1 79 ? 1.115 -21.144 23.360 1.00 52.34 79 ARG A CA 1
ATOM 656 C C . ARG A 1 79 ? -0.175 -21.764 23.902 1.00 52.34 79 ARG A C 1
ATOM 658 O O . ARG A 1 79 ? -0.093 -22.663 24.729 1.00 52.34 79 ARG A O 1
ATOM 665 N N . GLU A 1 80 ? -1.341 -21.352 23.403 1.00 56.62 80 GLU A N 1
ATOM 666 C CA . GLU A 1 80 ? -2.630 -21.939 23.815 1.00 56.62 80 GLU A CA 1
ATOM 667 C C . GLU A 1 80 ? -2.770 -23.412 23.397 1.00 56.62 80 GLU A C 1
ATOM 669 O O . GLU A 1 80 ? -3.268 -24.223 24.170 1.00 56.62 80 GLU A O 1
ATOM 674 N N . ASN A 1 81 ? -2.234 -23.792 22.232 1.00 57.75 81 ASN A N 1
ATOM 675 C CA . ASN A 1 81 ? -2.283 -25.174 21.736 1.00 57.75 81 ASN A CA 1
ATOM 676 C C . ASN A 1 81 ? -1.291 -26.142 22.419 1.00 57.75 81 ASN A C 1
ATOM 678 O O . ASN A 1 81 ? -1.291 -27.325 22.091 1.00 57.75 81 ASN A O 1
ATOM 682 N N . ILE A 1 82 ? -0.448 -25.671 23.346 1.00 59.34 82 ILE A N 1
ATOM 683 C CA . ILE A 1 82 ? 0.473 -26.511 24.141 1.00 59.34 82 ILE A CA 1
ATOM 684 C C . ILE A 1 82 ? -0.093 -26.755 25.559 1.00 59.34 82 ILE A C 1
ATOM 686 O O . ILE A 1 82 ? 0.429 -27.580 26.301 1.00 59.34 82 ILE A O 1
ATOM 690 N N . GLN A 1 83 ? -1.178 -26.066 25.946 1.00 59.81 83 GLN A N 1
ATOM 691 C CA . GLN A 1 83 ? -1.689 -26.058 27.323 1.00 59.81 83 GLN A CA 1
ATOM 692 C C . GLN A 1 83 ? -2.884 -27.000 27.577 1.00 59.81 83 GLN A C 1
ATOM 694 O O . GLN A 1 83 ? -3.256 -27.183 28.735 1.00 59.81 83 GLN A O 1
ATOM 699 N N . THR A 1 84 ? -3.479 -27.619 26.554 1.00 48.78 84 THR A N 1
ATOM 700 C CA . THR A 1 84 ? -4.523 -28.652 26.734 1.00 48.78 84 THR A CA 1
ATOM 701 C C . THR A 1 84 ? -3.909 -30.060 26.802 1.00 48.78 84 THR A C 1
ATOM 703 O O . THR A 1 84 ? -3.254 -30.436 25.828 1.00 48.78 84 THR A O 1
ATOM 706 N N . PRO A 1 85 ? -4.098 -30.814 27.912 1.00 49.53 85 PRO A N 1
ATOM 707 C CA . PRO A 1 85 ? -3.709 -32.224 28.037 1.00 49.53 85 PRO A CA 1
ATOM 708 C C . PRO A 1 85 ? -4.446 -33.151 27.067 1.00 49.53 85 PRO A C 1
ATOM 710 O O . PRO A 1 85 ? -5.626 -32.858 26.757 1.00 49.53 85 PRO A O 1
#

Solvent-accessible surface area (backbone atoms only — not comparable to full-atom values): 5730 Å² total; per-residue (Å²): 136,87,80,84,82,76,82,86,74,94,72,86,58,58,47,77,43,81,53,99,92,38,48,38,36,35,59,55,88,64,95,70,75,94,78,56,93,86,45,49,72,50,74,44,58,57,97,83,50,68,75,44,81,54,95,90,26,35,36,40,83,64,61,83,48,76,49,77,47,56,70,68,61,56,58,54,58,55,54,59,73,70,70,70,132

Secondary structure (DSSP, 8-state):
-----PPP-----EEEEEETTEEEEEE--S------TT-EEEEE--TT--EEEETTEEEE---SEEEEE-HHHHHHHHHHTTS--

Foldseek 3Di:
DDDPPDDDDDADQWDWDQDPNATEIEGDPDRDDDDDPVKDKDFAADPPFDWDDDPRHIYTHDTDDMDTHDPPVVVVVVVVVVPDD

Sequence (85 aa):
MEVLTKRVRKKIKSIILMVDGKNLKLPIQKRVQTIKEGDTVTVYLSENAPVYEDDGSYIIYSYYALEVRKEYEHEYRKRENIQTP

Radius of gyration: 18.16 Å; Cα contacts (8 Å, |Δi|>4): 91; chains: 1; bounding box: 37×60×43 Å